Protein AF-X1DB42-F1 (afdb_monomer_lite)

pLDDT: mean 80.78, std 17.1, range [40.41, 98.06]

Organism: NCBI:txid412755

Structure (mmCIF, N/CA/C/O backbone):
data_AF-X1DB42-F1
#
_entry.id   AF-X1DB42-F1
#
loop_
_atom_site.group_PDB
_atom_site.id
_atom_site.type_symbol
_atom_site.label_atom_id
_atom_site.label_alt_id
_atom_site.label_comp_id
_atom_site.label_asym_id
_atom_site.label_entity_id
_atom_site.label_seq_id
_atom_site.pdbx_PDB_ins_code
_atom_site.Cartn_x
_atom_site.Cartn_y
_atom_site.Cartn_z
_atom_site.occupancy
_atom_site.B_iso_or_equiv
_atom_site.auth_seq_id
_atom_site.auth_comp_id
_atom_site.auth_asym_id
_atom_site.auth_atom_id
_atom_site.pdbx_PDB_model_num
ATOM 1 N N . GLY A 1 1 ? -17.847 -6.111 4.430 1.00 87.19 1 GLY A N 1
ATOM 2 C CA . GLY A 1 1 ? -17.467 -5.597 3.096 1.00 87.19 1 GLY A CA 1
ATOM 3 C C . GLY A 1 1 ? -15.994 -5.239 3.085 1.00 87.19 1 GLY A C 1
ATOM 4 O O . GLY A 1 1 ? -15.460 -4.962 4.152 1.00 87.19 1 GLY A O 1
ATOM 5 N N . THR A 1 2 ? -15.344 -5.245 1.923 1.00 93.69 2 THR A N 1
ATOM 6 C CA . THR A 1 2 ? -13.912 -4.911 1.782 1.00 93.69 2 THR A CA 1
ATOM 7 C C . THR A 1 2 ? -13.759 -3.586 1.046 1.00 93.69 2 THR A C 1
ATOM 9 O O . THR A 1 2 ? -14.439 -3.359 0.050 1.00 93.69 2 THR A O 1
ATOM 12 N N . LEU A 1 3 ? -12.869 -2.727 1.535 1.00 96.44 3 LEU A N 1
ATOM 13 C CA . LEU A 1 3 ? -12.441 -1.496 0.885 1.00 96.44 3 LEU A CA 1
ATOM 14 C C . LEU A 1 3 ? -10.980 -1.646 0.471 1.00 96.44 3 LEU A C 1
ATOM 16 O O . LEU A 1 3 ? -10.158 -2.149 1.238 1.00 96.44 3 LEU A O 1
ATOM 20 N N . VAL A 1 4 ? -10.668 -1.198 -0.742 1.00 97.00 4 VAL A N 1
ATOM 21 C CA . VAL A 1 4 ? -9.298 -1.113 -1.247 1.00 97.00 4 VAL A CA 1
ATOM 22 C C . VAL A 1 4 ? -9.082 0.293 -1.785 1.00 97.00 4 VAL A C 1
ATOM 24 O O . VAL A 1 4 ? -9.884 0.776 -2.580 1.00 97.00 4 VAL A O 1
ATOM 27 N N . SER A 1 5 ? -8.014 0.948 -1.341 1.00 96.62 5 SER A N 1
ATOM 28 C CA . SER A 1 5 ? -7.606 2.273 -1.805 1.00 96.62 5 SER A CA 1
ATOM 29 C C . SER A 1 5 ? -6.244 2.181 -2.475 1.00 96.62 5 SER A C 1
ATOM 31 O O . SER A 1 5 ? -5.319 1.613 -1.901 1.00 96.62 5 SER A O 1
ATOM 33 N N . PHE A 1 6 ? -6.119 2.745 -3.676 1.00 95.12 6 PHE A N 1
ATOM 34 C CA . PHE A 1 6 ? -4.831 2.954 -4.330 1.00 95.12 6 PHE A CA 1
ATOM 35 C C . PHE A 1 6 ? -4.409 4.415 -4.162 1.00 95.12 6 PHE A C 1
ATOM 37 O O . PHE A 1 6 ? -5.195 5.321 -4.431 1.00 95.12 6 PHE A O 1
ATOM 44 N N . SER A 1 7 ? -3.176 4.653 -3.724 1.00 93.56 7 SER A N 1
ATOM 45 C CA . SER A 1 7 ? -2.640 5.991 -3.468 1.00 93.56 7 SER A CA 1
ATOM 46 C C . SER A 1 7 ? -1.253 6.157 -4.097 1.00 93.56 7 SER A C 1
ATOM 48 O O . SER A 1 7 ? -0.366 5.367 -3.783 1.00 93.56 7 SER A O 1
ATOM 50 N N . PRO A 1 8 ? -1.023 7.173 -4.950 1.00 89.75 8 PRO A N 1
ATOM 51 C CA . PRO A 1 8 ? 0.297 7.451 -5.528 1.00 89.75 8 PRO A CA 1
ATOM 52 C C . PRO A 1 8 ? 1.274 8.136 -4.554 1.00 89.75 8 PRO A C 1
ATOM 54 O O . PRO A 1 8 ? 2.454 8.265 -4.865 1.00 89.75 8 PRO A O 1
ATOM 57 N N . ALA A 1 9 ? 0.805 8.610 -3.392 1.00 90.94 9 ALA A N 1
ATOM 58 C CA . ALA A 1 9 ? 1.643 9.269 -2.391 1.00 90.94 9 ALA A CA 1
ATOM 59 C C . ALA A 1 9 ? 1.447 8.686 -0.984 1.00 90.94 9 ALA A C 1
ATOM 61 O O . ALA A 1 9 ? 0.320 8.453 -0.540 1.00 90.94 9 ALA A O 1
ATOM 62 N N . ILE A 1 10 ? 2.547 8.538 -0.239 1.00 92.38 10 ILE A N 1
ATOM 63 C CA . ILE A 1 10 ? 2.541 7.968 1.118 1.00 92.38 10 ILE A CA 1
ATOM 64 C C . ILE A 1 10 ? 1.714 8.798 2.117 1.00 92.38 10 ILE A C 1
ATOM 66 O O . ILE A 1 10 ? 1.062 8.253 3.004 1.00 92.38 10 ILE A O 1
ATOM 70 N N . GLU A 1 11 ? 1.630 10.116 1.933 1.00 95.31 11 GLU A N 1
ATOM 71 C CA . GLU A 1 11 ? 0.779 10.966 2.775 1.00 95.31 11 GLU A CA 1
ATOM 72 C C . GLU A 1 11 ? -0.719 10.677 2.584 1.00 95.31 11 GLU A C 1
ATOM 74 O O . GLU A 1 11 ? -1.508 10.805 3.522 1.00 95.31 11 GLU A O 1
ATOM 79 N N . GLN A 1 12 ? -1.137 10.236 1.393 1.00 95.44 12 GLN A N 1
ATOM 80 C CA . GLN A 1 12 ? -2.522 9.817 1.152 1.00 95.44 12 GLN A CA 1
ATOM 81 C C . GLN A 1 12 ? -2.819 8.471 1.822 1.00 95.44 12 GLN A C 1
ATOM 83 O O . GLN A 1 12 ? -3.896 8.302 2.397 1.00 95.44 12 GLN A O 1
ATOM 88 N N . VAL A 1 13 ? -1.852 7.548 1.830 1.00 96.56 13 VAL A N 1
ATOM 89 C CA . VAL A 1 13 ? -1.934 6.284 2.584 1.00 96.56 13 VAL A CA 1
ATOM 90 C C . VAL A 1 13 ? -2.128 6.551 4.066 1.00 96.56 13 VAL A C 1
ATOM 92 O O . VAL A 1 13 ? -3.003 5.948 4.688 1.00 96.56 13 VAL A O 1
ATOM 95 N N . LYS A 1 14 ? -1.327 7.462 4.629 1.00 97.69 14 LYS A N 1
ATOM 96 C CA . LYS A 1 14 ? -1.399 7.835 6.042 1.00 97.69 14 LYS A CA 1
ATOM 97 C C . LYS A 1 14 ? -2.804 8.320 6.395 1.00 97.69 14 LYS A C 1
ATOM 99 O O . LYS A 1 14 ? -3.440 7.763 7.286 1.00 97.69 14 LYS A O 1
ATOM 104 N N . LYS A 1 15 ? -3.316 9.301 5.644 1.00 98.00 15 LYS A N 1
ATOM 105 C CA . LYS A 1 15 ? -4.672 9.843 5.835 1.00 98.00 15 LYS A CA 1
ATOM 106 C C . LYS A 1 15 ? -5.747 8.763 5.697 1.00 98.00 15 LYS A C 1
ATOM 108 O O . LYS A 1 15 ? -6.645 8.689 6.527 1.00 98.00 15 LYS A O 1
ATOM 113 N N . THR A 1 16 ? -5.628 7.901 4.688 1.00 97.75 16 THR A N 1
ATOM 114 C CA . THR A 1 16 ? -6.580 6.807 4.446 1.00 97.75 16 THR A CA 1
ATOM 115 C C . THR A 1 16 ? -6.579 5.798 5.594 1.00 97.75 16 THR A C 1
ATOM 117 O O . THR A 1 16 ? -7.639 5.429 6.085 1.00 97.75 16 THR A O 1
ATOM 120 N N . THR A 1 17 ? -5.401 5.379 6.057 1.00 97.88 17 THR A N 1
ATOM 121 C CA . THR A 1 17 ? -5.246 4.416 7.157 1.00 97.88 17 THR A CA 1
ATOM 122 C C . THR A 1 17 ? -5.895 4.925 8.441 1.00 97.88 17 THR A C 1
ATOM 124 O O . THR A 1 17 ? -6.686 4.199 9.039 1.00 97.88 17 THR A O 1
ATOM 127 N N . PHE A 1 18 ? -5.623 6.173 8.835 1.00 98.06 18 PHE A N 1
ATOM 128 C CA . PHE A 1 18 ? -6.223 6.750 10.043 1.00 98.06 18 PHE A CA 1
ATOM 129 C C . PHE A 1 18 ? -7.739 6.918 9.912 1.00 98.06 18 PHE A C 1
ATOM 131 O O . PHE A 1 18 ? -8.471 6.505 10.807 1.00 98.06 18 PHE A O 1
ATOM 138 N N . ALA A 1 19 ? -8.232 7.391 8.763 1.00 97.94 19 ALA A N 1
ATOM 139 C CA . ALA A 1 19 ? -9.671 7.488 8.529 1.00 97.94 19 ALA A CA 1
ATOM 140 C C . ALA A 1 19 ? -10.365 6.115 8.619 1.00 97.94 19 ALA A C 1
ATOM 142 O O . ALA A 1 19 ? -11.454 6.002 9.178 1.00 97.94 19 ALA A O 1
ATOM 143 N N . LEU A 1 20 ? -9.743 5.047 8.110 1.00 96.88 20 LEU A N 1
ATOM 144 C CA . LEU A 1 20 ? -10.277 3.685 8.216 1.00 96.88 20 LEU A CA 1
ATOM 145 C C . LEU A 1 20 ? -10.316 3.192 9.671 1.00 96.88 20 LEU A C 1
ATOM 147 O O . LEU A 1 20 ? -11.315 2.595 10.075 1.00 96.88 20 LEU A O 1
ATOM 151 N N . GLN A 1 21 ? -9.274 3.472 10.460 1.00 95.31 21 GLN A N 1
ATOM 152 C CA . GLN A 1 21 ? -9.230 3.140 11.889 1.00 95.31 21 GLN A CA 1
ATOM 153 C C . GLN A 1 21 ? -10.347 3.848 12.666 1.00 95.31 21 GLN A C 1
ATOM 155 O O . GLN A 1 21 ? -11.104 3.196 13.383 1.00 95.31 21 GLN A O 1
ATOM 160 N N . GLU A 1 22 ? -10.502 5.158 12.464 1.00 97.00 22 GLU A N 1
ATOM 161 C CA . GLU A 1 22 ? -11.542 5.976 13.106 1.00 97.00 22 GLU A CA 1
ATOM 162 C C . GLU A 1 22 ? -12.963 5.518 12.738 1.00 97.00 22 GLU A C 1
ATOM 164 O O . GLU A 1 22 ? -13.889 5.642 13.535 1.00 97.00 22 GLU A O 1
ATOM 169 N N . ASN A 1 23 ? -13.141 4.928 11.551 1.00 94.56 23 ASN A N 1
ATOM 170 C CA . ASN A 1 23 ? -14.429 4.442 11.051 1.00 94.56 23 ASN A CA 1
ATOM 171 C C . ASN A 1 23 ? -14.685 2.944 11.316 1.00 94.56 23 ASN A C 1
ATOM 173 O O . ASN A 1 23 ? -15.592 2.355 10.714 1.00 94.56 23 ASN A O 1
ATOM 177 N N . GLY A 1 24 ? -13.901 2.319 12.201 1.00 91.81 24 GLY A N 1
ATOM 178 C CA . GLY A 1 24 ? -14.128 0.946 12.662 1.00 91.81 24 GLY A CA 1
ATOM 179 C C . GLY A 1 24 ? -13.846 -0.129 11.609 1.00 91.81 24 GLY A C 1
ATOM 180 O O . GLY A 1 24 ? -14.485 -1.184 11.611 1.00 91.81 24 GLY A O 1
ATOM 181 N N . PHE A 1 25 ? -12.928 0.130 10.677 1.00 94.00 25 PHE A N 1
ATOM 182 C CA . PHE A 1 25 ? -12.411 -0.913 9.797 1.00 94.00 25 PHE A CA 1
ATOM 183 C C . PHE A 1 25 ? -11.343 -1.752 10.509 1.00 94.00 25 PHE A C 1
ATOM 185 O O . PHE A 1 25 ? -10.597 -1.270 11.358 1.00 94.00 25 PHE A O 1
ATOM 192 N N . TYR A 1 26 ? -11.248 -3.018 10.113 1.00 90.94 26 TYR A N 1
ATOM 193 C CA . TYR A 1 26 ? -10.307 -4.002 10.640 1.00 90.94 26 TYR A CA 1
ATOM 194 C C . TYR A 1 26 ? -9.413 -4.552 9.523 1.00 90.94 26 TYR A C 1
ATOM 196 O O . TYR A 1 26 ? -9.693 -4.349 8.339 1.00 90.94 26 TYR A O 1
ATOM 204 N N . GLU A 1 27 ? -8.341 -5.255 9.908 1.00 93.00 27 GLU A N 1
ATOM 205 C CA . GLU A 1 27 ? -7.352 -5.840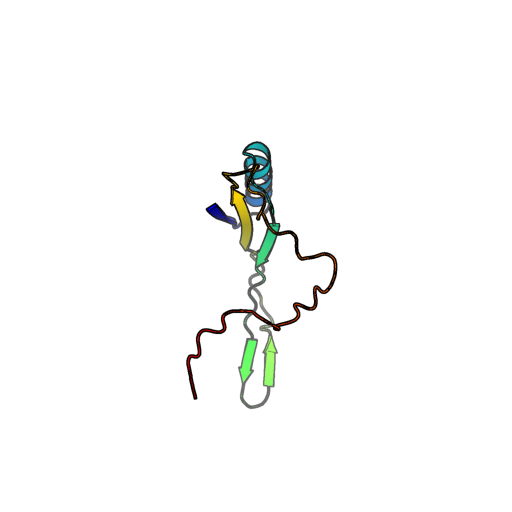 8.983 1.00 93.00 27 GLU A CA 1
ATOM 206 C C . GLU A 1 27 ? -6.782 -4.812 7.988 1.00 93.00 27 GLU A C 1
ATOM 208 O O . GLU A 1 27 ? -6.632 -5.091 6.797 1.00 93.00 27 GLU A O 1
ATOM 213 N N . ILE A 1 28 ? -6.485 -3.603 8.480 1.00 96.19 28 ILE A N 1
ATOM 214 C CA . ILE A 1 28 ? -5.962 -2.513 7.654 1.00 96.19 28 ILE A CA 1
ATOM 215 C C . ILE A 1 28 ? -4.497 -2.797 7.327 1.00 96.19 28 ILE A C 1
ATOM 217 O O . ILE A 1 28 ? -3.636 -2.718 8.199 1.00 96.19 28 ILE A O 1
ATOM 221 N N . ASN A 1 29 ? -4.218 -3.113 6.067 1.00 96.69 29 ASN A N 1
ATOM 222 C CA . ASN A 1 29 ? -2.880 -3.444 5.588 1.00 96.69 29 ASN A CA 1
ATOM 223 C C . ASN A 1 29 ? -2.555 -2.609 4.354 1.00 96.69 29 ASN A C 1
ATOM 225 O O . ASN A 1 29 ? -3.358 -2.551 3.424 1.00 96.69 29 ASN A O 1
ATOM 229 N N . THR A 1 30 ? -1.375 -1.988 4.329 1.00 96.44 30 THR A N 1
ATOM 230 C CA . THR A 1 30 ? -0.883 -1.272 3.148 1.00 96.44 30 THR A CA 1
ATOM 231 C C . THR A 1 30 ? 0.307 -1.994 2.545 1.00 96.44 30 THR A C 1
ATOM 233 O O . THR A 1 30 ? 1.240 -2.356 3.256 1.00 96.44 30 THR A O 1
ATOM 236 N N . TYR A 1 31 ? 0.290 -2.137 1.224 1.00 95.00 31 TYR A N 1
ATOM 237 C CA . TYR A 1 31 ? 1.385 -2.685 0.439 1.00 95.00 31 TYR A CA 1
ATOM 238 C C . TYR A 1 31 ? 1.907 -1.638 -0.537 1.00 95.00 31 TYR A C 1
ATOM 240 O O . TYR A 1 31 ? 1.130 -0.905 -1.148 1.00 95.00 31 TYR A O 1
ATOM 248 N N . GLU A 1 32 ? 3.222 -1.589 -0.700 1.00 92.12 32 GLU A N 1
ATOM 249 C CA . GLU A 1 32 ? 3.869 -0.813 -1.751 1.00 92.12 32 GLU A CA 1
ATOM 250 C C . GLU A 1 32 ? 4.010 -1.667 -3.016 1.00 92.12 32 GLU A C 1
ATOM 252 O O . GLU A 1 32 ? 4.464 -2.811 -2.964 1.00 92.12 32 GLU A O 1
ATOM 257 N N . LEU A 1 33 ? 3.625 -1.113 -4.165 1.00 86.94 33 LEU A N 1
ATOM 258 C CA . LEU A 1 33 ? 3.774 -1.766 -5.456 1.00 86.94 33 LEU A CA 1
ATOM 259 C C . LEU A 1 33 ? 5.066 -1.315 -6.130 1.00 86.94 33 LEU A C 1
ATOM 261 O O . LEU A 1 33 ? 5.183 -0.194 -6.627 1.00 86.94 33 LEU A O 1
ATOM 265 N N . ILE A 1 34 ? 6.012 -2.244 -6.214 1.00 85.50 34 ILE A N 1
ATOM 266 C CA . ILE A 1 34 ? 7.278 -2.066 -6.916 1.00 85.50 34 ILE A CA 1
ATOM 267 C C . ILE A 1 34 ? 7.141 -2.667 -8.318 1.00 85.50 34 ILE A C 1
ATOM 269 O O . ILE A 1 34 ? 7.242 -3.878 -8.514 1.00 85.50 34 ILE A O 1
ATOM 273 N N . LYS A 1 35 ? 6.912 -1.819 -9.326 1.00 85.19 35 LYS A N 1
ATOM 274 C CA . LYS A 1 35 ? 6.831 -2.267 -10.722 1.00 85.19 35 LYS A CA 1
ATOM 275 C C . LYS A 1 35 ? 8.215 -2.284 -11.360 1.00 85.19 35 LYS A C 1
ATOM 277 O O . LYS A 1 35 ? 8.774 -1.236 -11.673 1.00 85.19 35 LYS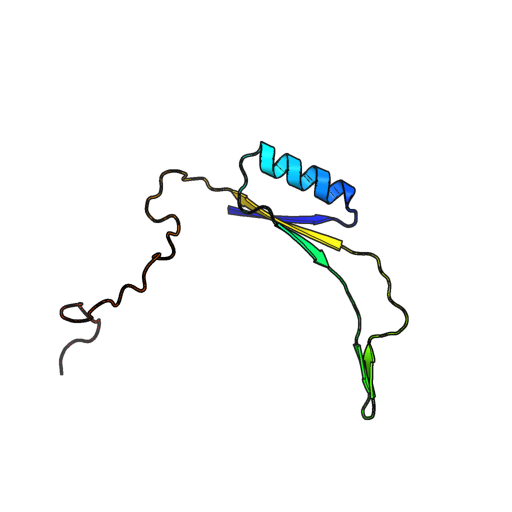 A O 1
ATOM 282 N N . ARG A 1 36 ? 8.734 -3.478 -11.646 1.00 87.88 36 ARG A N 1
ATOM 283 C CA . ARG A 1 36 ? 9.996 -3.666 -12.373 1.00 87.88 36 ARG A CA 1
ATOM 284 C C . ARG A 1 36 ? 9.776 -4.541 -13.598 1.00 87.88 36 ARG A C 1
ATOM 286 O O . ARG A 1 36 ? 9.259 -5.647 -13.476 1.00 87.88 36 ARG A O 1
ATOM 293 N N . ARG A 1 37 ? 10.165 -4.064 -14.782 1.00 89.38 37 ARG A N 1
ATOM 294 C CA . ARG A 1 37 ? 10.133 -4.904 -15.984 1.00 89.38 37 ARG A CA 1
ATOM 295 C C . ARG A 1 37 ? 11.333 -5.845 -15.977 1.00 89.38 37 ARG A C 1
ATOM 297 O O . ARG A 1 37 ? 12.440 -5.447 -15.615 1.00 89.38 37 ARG A O 1
ATOM 304 N N . ILE A 1 38 ? 11.109 -7.075 -16.418 1.00 93.12 38 ILE A N 1
ATOM 305 C CA . ILE A 1 38 ? 12.169 -8.029 -16.730 1.00 93.12 38 ILE A CA 1
ATOM 306 C C . ILE A 1 38 ? 12.423 -7.990 -18.239 1.00 93.12 38 ILE A C 1
ATOM 308 O O . ILE A 1 38 ? 11.490 -8.137 -19.028 1.00 93.12 38 ILE A O 1
ATOM 312 N N . GLN A 1 39 ? 13.674 -7.771 -18.643 1.00 93.75 39 GLN A N 1
ATOM 313 C CA . GLN A 1 39 ? 14.110 -7.990 -20.018 1.00 93.75 39 GLN A CA 1
ATOM 314 C C . GLN A 1 39 ? 14.350 -9.483 -20.208 1.00 93.75 39 GLN A C 1
ATOM 316 O O . GLN A 1 39 ? 15.230 -10.060 -19.571 1.00 93.75 39 GLN A O 1
ATOM 321 N N . VAL A 1 40 ? 13.574 -10.092 -21.098 1.00 95.25 40 VAL A N 1
ATOM 322 C CA . VAL A 1 40 ? 13.710 -11.501 -21.471 1.00 95.25 40 VAL A CA 1
ATOM 323 C C . VAL A 1 40 ? 14.268 -11.561 -22.889 1.00 95.25 40 VAL A C 1
ATOM 325 O O . VAL A 1 40 ? 13.644 -11.070 -23.828 1.00 95.25 40 VAL A O 1
ATOM 328 N N . LYS A 1 41 ? 15.462 -12.134 -23.046 1.00 94.00 41 LYS A N 1
ATOM 329 C CA . LYS A 1 41 ? 16.125 -12.388 -24.333 1.00 94.00 41 LYS A CA 1
ATOM 330 C C . LYS A 1 41 ? 16.556 -13.852 -24.374 1.00 94.00 41 LYS A C 1
ATOM 332 O O . LYS A 1 41 ? 16.839 -14.443 -23.336 1.00 94.00 41 LYS A O 1
ATOM 337 N N . LYS A 1 42 ? 16.687 -14.418 -25.579 1.00 93.69 42 LYS A N 1
ATOM 338 C CA . LYS A 1 42 ? 17.051 -15.834 -25.790 1.00 93.69 42 LYS A CA 1
ATOM 339 C C . LYS A 1 42 ? 18.305 -16.274 -25.012 1.00 93.69 42 LYS A C 1
ATOM 341 O O . LYS A 1 42 ? 18.361 -17.407 -24.556 1.00 93.69 42 LYS A O 1
ATOM 346 N N . ASN A 1 43 ? 19.262 -15.361 -24.821 1.00 93.94 43 ASN A N 1
ATOM 347 C CA . ASN A 1 43 ? 20.559 -15.649 -24.201 1.00 93.94 43 ASN A CA 1
ATOM 348 C C . ASN A 1 43 ? 20.782 -14.904 -22.869 1.00 93.94 43 ASN A C 1
ATOM 350 O O . ASN A 1 43 ? 21.866 -14.988 -22.304 1.00 93.94 43 ASN A O 1
ATOM 354 N N . ALA A 1 44 ? 19.806 -14.121 -22.392 1.00 87.12 44 ALA A N 1
ATOM 355 C CA . ALA A 1 44 ? 19.934 -13.342 -21.160 1.00 87.12 44 ALA A CA 1
ATOM 356 C C . ALA A 1 44 ? 18.559 -12.922 -20.632 1.00 87.12 44 ALA A C 1
ATOM 358 O O . ALA A 1 44 ? 17.763 -12.335 -21.363 1.00 87.12 44 ALA A O 1
ATOM 359 N N . THR A 1 45 ? 18.307 -13.158 -19.346 1.00 94.31 45 THR A N 1
ATOM 360 C CA . THR A 1 45 ? 17.108 -12.667 -18.657 1.00 94.31 45 THR A CA 1
ATOM 361 C C . THR A 1 45 ? 17.532 -11.900 -17.416 1.00 94.31 45 THR A C 1
ATOM 363 O O . THR A 1 45 ? 18.163 -12.465 -16.529 1.00 94.31 45 THR A O 1
ATOM 366 N N . HIS A 1 46 ? 17.221 -10.606 -17.363 1.00 92.94 46 HIS A N 1
ATOM 367 C CA . HIS A 1 46 ? 17.577 -9.749 -16.233 1.00 92.94 46 HIS A CA 1
ATOM 368 C C . HIS A 1 46 ? 16.562 -8.612 -16.054 1.00 92.94 46 HIS A C 1
ATOM 370 O O . HIS A 1 46 ? 15.856 -8.250 -16.996 1.00 92.94 46 HIS A O 1
ATOM 376 N N . PRO A 1 47 ? 16.468 -7.999 -14.866 1.00 92.19 47 PRO A N 1
ATOM 377 C CA . PRO A 1 47 ? 15.618 -6.831 -14.673 1.00 92.19 47 PRO A CA 1
ATOM 378 C C . PRO A 1 47 ? 16.094 -5.621 -15.487 1.00 92.19 47 PRO A C 1
ATOM 380 O O . PRO A 1 47 ? 17.296 -5.443 -15.691 1.00 92.19 47 PRO A O 1
ATOM 383 N N . GLU A 1 48 ? 15.178 -4.747 -15.909 1.00 90.06 48 GLU A N 1
ATOM 384 C CA . GLU A 1 48 ? 15.557 -3.462 -16.503 1.00 90.06 48 GLU A CA 1
ATOM 385 C C . GLU A 1 48 ? 16.447 -2.658 -15.541 1.00 90.06 48 GLU A C 1
ATOM 387 O O . GLU A 1 48 ? 16.217 -2.623 -14.326 1.00 90.06 48 GLU A O 1
ATOM 392 N N . VAL A 1 49 ? 17.485 -2.031 -16.109 1.00 85.56 49 VAL A N 1
ATOM 393 C CA . VAL A 1 49 ? 18.461 -1.216 -15.368 1.00 85.56 49 VAL A CA 1
ATOM 394 C C . VAL A 1 49 ? 17.821 0.089 -14.906 1.00 85.56 49 VAL A C 1
ATOM 396 O O . VAL A 1 49 ? 17.992 0.498 -13.762 1.00 85.56 49 VAL A O 1
ATOM 399 N N . ARG A 1 50 ? 17.047 0.733 -15.787 1.00 83.81 50 ARG A N 1
ATOM 400 C CA . ARG A 1 50 ? 16.324 1.961 -15.469 1.00 83.81 50 ARG A CA 1
ATOM 401 C C . ARG A 1 50 ? 14.921 1.614 -14.989 1.00 83.81 50 ARG A C 1
ATOM 403 O O . ARG A 1 50 ? 14.130 1.043 -15.731 1.00 83.81 50 ARG A O 1
ATOM 410 N N . MET A 1 51 ? 14.622 1.993 -13.756 1.00 80.06 51 MET A N 1
ATOM 411 C CA . MET A 1 51 ? 13.306 1.859 -13.147 1.00 80.06 51 MET A CA 1
ATOM 412 C C . MET A 1 51 ? 12.667 3.240 -13.001 1.00 80.06 51 MET A C 1
ATOM 414 O O . MET A 1 51 ? 13.349 4.204 -12.660 1.00 80.06 51 MET A O 1
ATOM 418 N N . ILE A 1 52 ? 11.354 3.333 -13.215 1.00 72.25 52 ILE A N 1
ATOM 419 C CA . ILE A 1 52 ? 10.569 4.457 -12.695 1.00 72.25 52 ILE A CA 1
ATOM 420 C C . ILE A 1 52 ? 10.149 4.047 -11.287 1.00 72.25 52 ILE A C 1
ATOM 422 O O . ILE A 1 52 ? 9.208 3.278 -11.122 1.00 72.25 52 ILE A O 1
ATOM 426 N N . GLY A 1 53 ? 10.890 4.513 -10.283 1.00 66.88 53 GLY A N 1
ATOM 427 C CA . GLY A 1 53 ? 10.660 4.195 -8.869 1.00 66.88 53 GLY A CA 1
ATOM 428 C C . GLY A 1 53 ? 9.449 4.900 -8.254 1.00 66.88 53 GLY A C 1
ATOM 429 O O . GLY A 1 53 ? 9.417 5.080 -7.045 1.00 66.88 53 GLY A O 1
ATOM 430 N N . HIS A 1 54 ? 8.485 5.353 -9.062 1.00 66.00 54 HIS A N 1
ATOM 431 C CA . HIS A 1 54 ? 7.241 5.891 -8.526 1.00 66.00 54 HIS A CA 1
ATOM 432 C C . HIS A 1 54 ? 6.403 4.721 -8.012 1.00 66.00 54 HIS A C 1
ATOM 434 O O . HIS A 1 54 ? 5.934 3.890 -8.795 1.00 66.00 54 HIS A O 1
ATOM 440 N N . THR A 1 55 ? 6.276 4.631 -6.696 1.00 70.12 55 THR A N 1
ATOM 441 C CA . THR A 1 55 ? 5.540 3.575 -6.018 1.00 70.12 55 THR A CA 1
ATOM 442 C C . THR A 1 55 ? 4.088 3.980 -5.819 1.00 70.12 55 THR A C 1
ATOM 444 O O . THR A 1 55 ? 3.768 5.077 -5.372 1.00 70.12 55 THR A O 1
ATOM 447 N N . GLY A 1 56 ? 3.190 3.077 -6.201 1.00 87.75 56 GLY A N 1
ATOM 448 C CA . GLY A 1 56 ? 1.787 3.160 -5.828 1.00 87.75 56 GLY A CA 1
ATOM 449 C C . GLY A 1 56 ? 1.551 2.304 -4.595 1.00 87.75 56 GLY A C 1
ATOM 450 O O . GLY A 1 56 ? 2.105 1.212 -4.486 1.00 87.75 56 GLY A O 1
ATOM 451 N N . TYR A 1 57 ? 0.726 2.774 -3.676 1.00 93.81 57 TYR A N 1
ATOM 452 C CA . TYR A 1 57 ? 0.382 2.057 -2.458 1.00 93.81 57 TYR A CA 1
ATOM 453 C C . TYR A 1 57 ? -1.039 1.522 -2.553 1.00 93.81 57 TYR A C 1
ATOM 455 O O . TYR A 1 57 ? -1.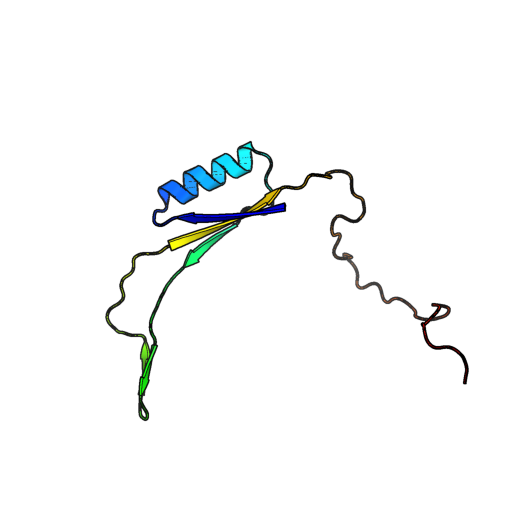924 2.209 -3.057 1.00 93.81 57 TYR A O 1
ATOM 463 N N . MET A 1 58 ? -1.270 0.315 -2.051 1.00 96.19 58 MET A N 1
ATOM 464 C CA . MET A 1 58 ? -2.600 -0.273 -1.934 1.00 96.19 58 MET A CA 1
ATOM 465 C C . MET A 1 58 ? -2.917 -0.544 -0.472 1.00 96.19 58 MET A C 1
ATOM 467 O O . MET A 1 58 ? -2.259 -1.371 0.154 1.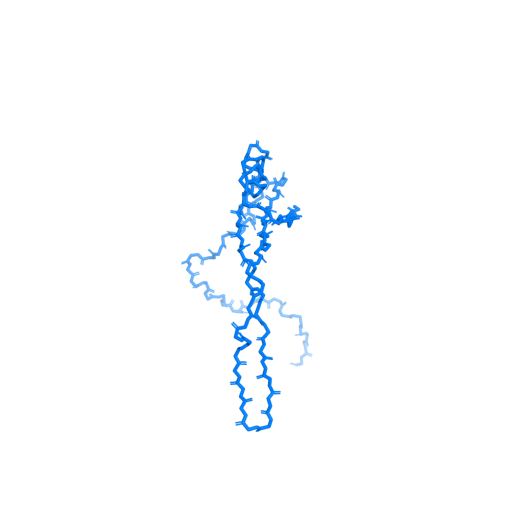00 96.19 58 MET A O 1
ATOM 471 N N . THR A 1 59 ? -3.938 0.122 0.057 1.00 97.75 59 THR A N 1
ATOM 472 C CA . THR A 1 59 ? -4.448 -0.086 1.413 1.00 97.75 59 THR A CA 1
ATOM 473 C C . THR A 1 59 ? -5.729 -0.905 1.353 1.00 97.75 59 THR A C 1
ATOM 475 O O . THR A 1 59 ? -6.715 -0.480 0.753 1.00 97.75 59 THR A O 1
ATOM 478 N N . PHE A 1 60 ? -5.721 -2.072 1.984 1.00 97.75 60 PHE A N 1
ATOM 479 C CA . PHE A 1 60 ? -6.857 -2.977 2.120 1.00 97.75 60 PHE A CA 1
ATOM 480 C C . PHE A 1 60 ? -7.436 -2.856 3.520 1.00 97.75 60 PHE A C 1
ATOM 482 O O . PHE A 1 60 ? -6.681 -2.745 4.481 1.00 97.75 60 PHE A O 1
ATOM 489 N N . ALA A 1 61 ? -8.759 -2.908 3.640 1.00 97.38 61 ALA A N 1
ATOM 490 C CA . ALA A 1 61 ? -9.444 -2.889 4.923 1.00 97.38 61 ALA A CA 1
ATOM 491 C C . ALA A 1 61 ? -10.808 -3.578 4.844 1.00 97.38 61 ALA A C 1
ATOM 493 O O . ALA A 1 61 ? -11.456 -3.599 3.795 1.00 97.38 61 ALA A O 1
ATOM 494 N N . ARG A 1 62 ? -11.285 -4.118 5.966 1.00 94.12 62 ARG A N 1
ATOM 495 C CA . ARG A 1 62 ? -12.577 -4.810 6.050 1.00 94.12 62 ARG A CA 1
ATOM 496 C C . ARG A 1 62 ? -13.508 -4.115 7.035 1.00 94.12 62 ARG A C 1
ATOM 498 O O . ARG A 1 62 ? -13.152 -3.890 8.187 1.00 94.12 62 ARG A O 1
ATOM 505 N N . LYS A 1 63 ? -14.730 -3.813 6.591 1.00 90.19 63 LYS A N 1
ATOM 506 C CA . LYS A 1 63 ? -15.824 -3.353 7.453 1.00 90.19 63 LYS A CA 1
ATOM 507 C C . LYS A 1 63 ? -16.668 -4.543 7.877 1.00 90.19 63 LYS A C 1
ATOM 509 O O . LYS A 1 63 ? -17.212 -5.260 7.027 1.00 90.19 63 LYS A O 1
ATOM 514 N N . ILE A 1 64 ? -16.750 -4.752 9.184 1.00 81.81 64 ILE A N 1
ATOM 515 C CA . ILE A 1 6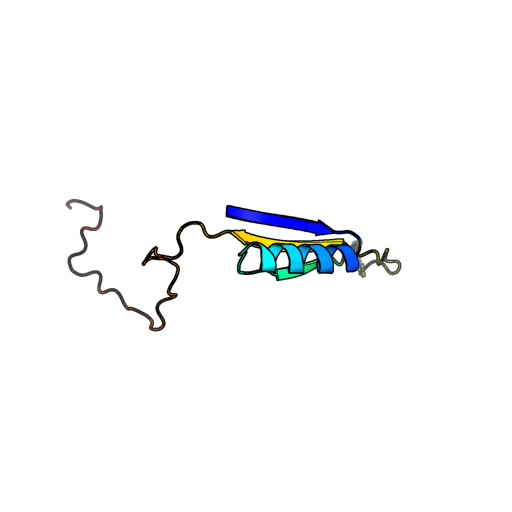4 ? -17.473 -5.864 9.795 1.00 81.81 64 ILE A CA 1
ATOM 516 C C . ILE A 1 64 ? -18.782 -5.307 10.348 1.00 81.81 64 ILE A C 1
ATOM 518 O O . ILE A 1 64 ? -18.762 -4.467 11.240 1.00 81.81 64 ILE A O 1
ATOM 522 N N . ASN A 1 65 ? -19.910 -5.764 9.805 1.00 68.75 65 ASN A N 1
ATOM 523 C CA . ASN A 1 65 ? -21.234 -5.307 10.241 1.00 68.75 65 ASN A CA 1
ATOM 524 C C . ASN A 1 65 ? -21.777 -6.128 11.419 1.00 68.75 65 ASN A C 1
ATOM 526 O O . ASN A 1 65 ? -22.625 -5.638 12.155 1.00 68.75 65 ASN A O 1
ATOM 530 N N . ASP A 1 66 ? -21.281 -7.353 11.615 1.00 68.19 66 ASP A N 1
ATOM 531 C CA . ASP A 1 66 ? -21.744 -8.247 12.673 1.00 68.19 66 ASP A CA 1
ATOM 532 C C . ASP A 1 66 ? -20.601 -8.603 13.628 1.00 68.19 66 ASP A C 1
ATOM 534 O O . ASP A 1 66 ? -19.815 -9.529 13.414 1.00 68.19 66 ASP A O 1
ATOM 538 N N . VAL A 1 67 ? -20.480 -7.806 14.688 1.00 62.25 67 VAL A N 1
ATOM 539 C CA . VAL A 1 67 ? -19.458 -7.986 15.727 1.00 62.25 67 VAL A CA 1
ATOM 540 C C . VAL A 1 67 ? -19.756 -9.227 16.588 1.00 62.25 67 VAL A C 1
ATOM 542 O O . VAL A 1 67 ? -18.839 -9.754 17.218 1.00 62.25 67 VAL A O 1
ATOM 545 N N . ARG A 1 68 ? -21.009 -9.716 16.590 1.00 59.91 68 ARG A N 1
ATOM 546 C CA . ARG A 1 68 ? -21.508 -10.797 17.457 1.00 59.91 68 ARG A CA 1
ATOM 547 C C . ARG A 1 68 ? -21.576 -12.166 16.778 1.00 59.91 68 ARG A C 1
ATOM 549 O O . ARG A 1 68 ? -21.875 -13.136 17.467 1.00 59.91 68 ARG A O 1
ATOM 556 N N . ASN A 1 69 ? -21.300 -12.267 15.478 1.00 59.50 69 ASN A N 1
ATOM 557 C CA . ASN A 1 69 ? -21.357 -13.543 14.767 1.00 59.50 69 ASN A CA 1
ATOM 558 C C . ASN A 1 69 ? -20.382 -14.572 15.397 1.00 59.50 69 ASN A C 1
ATOM 560 O O . ASN A 1 69 ? -19.170 -14.342 15.382 1.00 59.50 69 ASN A O 1
ATOM 564 N N . PRO A 1 70 ? -20.861 -15.707 15.940 1.00 57.56 70 PRO A N 1
ATOM 565 C CA . PRO A 1 70 ? -20.008 -16.709 16.583 1.00 57.56 70 PRO A CA 1
ATOM 566 C C . PRO A 1 70 ? -19.124 -17.498 15.596 1.00 57.56 70 PRO A C 1
ATOM 568 O O . PRO A 1 70 ? -18.162 -18.134 16.021 1.00 57.56 70 PRO A O 1
ATOM 571 N N . HIS A 1 71 ? -19.382 -17.420 14.285 1.00 57.97 71 HIS A N 1
ATOM 572 C CA . HIS A 1 71 ? -18.619 -18.104 13.227 1.00 57.97 71 HIS A CA 1
ATOM 573 C C . HIS A 1 71 ? -17.486 -17.251 12.623 1.00 57.97 71 HIS A C 1
ATOM 575 O O . HIS A 1 71 ? -16.981 -17.550 11.543 1.00 57.97 71 HIS A O 1
ATOM 581 N N . ARG A 1 72 ? -17.087 -16.173 13.310 1.00 55.69 72 ARG A N 1
ATOM 582 C CA . ARG A 1 72 ? -16.171 -15.104 12.860 1.00 55.69 72 ARG A CA 1
ATOM 583 C C . ARG A 1 72 ? -14.689 -15.513 12.763 1.00 55.69 72 ARG A C 1
ATOM 585 O O . ARG A 1 72 ? -13.820 -14.764 13.173 1.00 55.69 72 ARG A O 1
ATOM 592 N N . GLU A 1 73 ? -14.397 -16.687 12.217 1.00 55.25 73 GLU A N 1
ATOM 593 C CA . GLU A 1 73 ? -13.040 -17.226 12.045 1.00 55.25 73 GLU A CA 1
ATOM 594 C C . GLU A 1 73 ? -12.261 -17.387 13.366 1.00 55.25 73 GLU A C 1
ATOM 596 O O . GLU A 1 73 ? -11.299 -16.681 13.665 1.00 55.25 73 GLU A O 1
ATOM 601 N N . LYS A 1 74 ? -12.589 -18.429 14.137 1.00 52.00 74 LYS A N 1
ATOM 602 C CA . LYS A 1 74 ? -11.519 -19.155 14.830 1.00 52.00 74 LYS A CA 1
ATOM 603 C C . LYS A 1 74 ? -10.932 -20.108 13.795 1.00 52.00 74 LYS A C 1
ATOM 605 O O . LYS A 1 74 ? -11.565 -21.115 13.496 1.00 52.00 74 LYS A O 1
ATOM 610 N N . LYS A 1 75 ? -9.720 -19.856 13.280 1.00 50.38 75 LYS A N 1
ATOM 611 C CA . LYS A 1 75 ? -8.887 -21.006 12.888 1.00 50.38 75 LYS A CA 1
ATOM 612 C C . LYS A 1 75 ? -8.876 -21.918 14.118 1.00 50.38 75 LYS A C 1
ATOM 614 O O . LYS A 1 75 ? -8.529 -21.406 15.192 1.00 50.38 75 LYS A O 1
ATOM 619 N N . PRO A 1 76 ? -9.334 -23.178 14.025 1.00 53.12 76 PRO A N 1
ATOM 620 C CA . PRO A 1 76 ? -9.312 -24.050 15.183 1.00 53.12 76 PRO A CA 1
ATOM 621 C C . PRO A 1 76 ? -7.861 -24.074 15.661 1.00 53.12 76 PRO A C 1
ATOM 623 O O . PRO A 1 76 ? -6.936 -24.314 14.886 1.00 53.12 76 PRO A O 1
ATOM 626 N N . LYS A 1 77 ? -7.636 -23.678 16.920 1.00 59.59 77 LYS A N 1
ATOM 627 C CA . LYS A 1 77 ? -6.280 -23.601 17.491 1.00 59.59 77 LYS A CA 1
ATOM 628 C C . LYS A 1 77 ? -5.627 -24.982 17.590 1.00 59.59 77 LYS A C 1
ATOM 630 O O . LYS A 1 77 ? -4.441 -25.075 17.880 1.00 59.59 77 LYS A O 1
ATOM 635 N N . GLN A 1 78 ? -6.400 -26.033 17.357 1.00 54.31 78 GLN A N 1
ATOM 636 C CA . GLN A 1 78 ? -5.993 -27.417 17.420 1.00 54.31 78 GLN A CA 1
ATOM 637 C C . GLN A 1 78 ? -6.426 -28.089 16.121 1.00 54.31 78 GLN A C 1
ATOM 639 O O . GLN A 1 78 ? -7.501 -27.782 15.607 1.00 54.31 78 GLN A O 1
ATOM 644 N N . ASN A 1 79 ? -5.595 -28.980 15.581 1.00 56.34 79 ASN A N 1
ATOM 645 C CA . ASN A 1 79 ? -6.015 -29.844 14.483 1.00 56.34 79 ASN A CA 1
ATOM 646 C C . ASN A 1 79 ? -7.164 -30.719 15.001 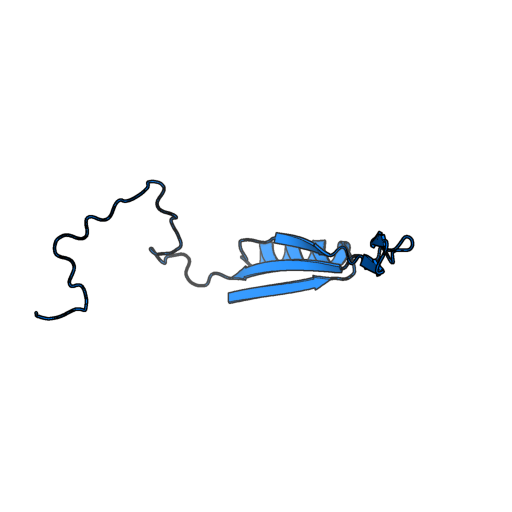1.00 56.34 79 ASN A C 1
ATOM 648 O O . ASN A 1 79 ? -6.925 -31.699 15.704 1.00 56.34 79 ASN A O 1
ATOM 652 N N . GLU A 1 80 ? -8.404 -30.338 14.707 1.00 60.06 80 GLU A N 1
ATOM 653 C CA . GLU A 1 80 ? -9.555 -31.210 14.902 1.00 60.06 80 GLU A CA 1
ATOM 654 C C . GLU A 1 80 ? -9.500 -32.282 13.817 1.00 60.06 80 GLU A C 1
ATOM 656 O O . GLU A 1 80 ? -9.772 -32.026 12.644 1.00 60.06 80 GLU A O 1
ATOM 661 N N . PHE A 1 81 ? -9.104 -33.490 14.210 1.00 66.62 81 PHE A N 1
ATOM 662 C CA . PHE A 1 81 ? -9.373 -34.669 13.405 1.00 66.62 81 PHE A CA 1
ATOM 663 C C . PHE A 1 81 ? -10.855 -34.977 13.555 1.00 66.62 81 PHE A C 1
ATOM 665 O O . PHE A 1 81 ? -11.315 -35.418 14.605 1.00 66.62 81 PHE A O 1
ATOM 672 N N . VAL A 1 82 ? -11.609 -34.674 12.508 1.00 63.88 82 VAL A N 1
ATOM 673 C CA . VAL A 1 82 ? -13.019 -35.025 12.440 1.00 63.88 82 VAL A CA 1
ATOM 674 C C . VAL A 1 82 ? -13.103 -36.498 12.047 1.00 63.88 82 VAL A C 1
ATOM 676 O O . VAL A 1 82 ? -12.798 -36.862 10.913 1.00 63.88 82 VAL A O 1
ATOM 679 N N . GLU A 1 83 ? -13.486 -37.350 12.995 1.00 65.31 83 GLU A N 1
ATOM 680 C CA . GLU A 1 83 ? -13.861 -38.738 12.719 1.00 65.31 83 GLU A CA 1
ATOM 681 C C . GLU A 1 83 ? -15.088 -38.736 11.792 1.00 65.31 83 GLU A C 1
ATOM 683 O O . GLU A 1 83 ? -16.142 -38.200 12.131 1.00 65.31 83 GLU A O 1
ATOM 688 N N . LEU A 1 84 ? -14.952 -39.320 10.600 1.00 65.00 84 LEU A N 1
ATOM 689 C CA . LEU A 1 84 ? -15.999 -39.350 9.565 1.00 65.00 84 LEU A CA 1
ATOM 690 C C . LEU A 1 84 ? -17.120 -40.366 9.859 1.00 65.00 84 LEU A C 1
ATOM 692 O O . LEU A 1 84 ? -18.055 -40.509 9.069 1.00 65.00 84 LEU A O 1
ATOM 696 N N . ASN A 1 85 ? -17.039 -41.082 10.981 1.00 56.59 85 ASN A N 1
ATOM 697 C CA . ASN A 1 85 ? -17.980 -42.135 11.338 1.00 56.59 85 ASN A CA 1
ATOM 698 C C . ASN A 1 85 ? -19.371 -41.554 11.633 1.00 56.59 85 ASN A C 1
ATOM 700 O O . ASN A 1 85 ? -19.553 -40.764 12.556 1.00 56.59 85 ASN A O 1
ATOM 704 N N . GLY A 1 86 ? -20.363 -41.962 10.837 1.00 60.53 86 GLY A N 1
ATOM 705 C CA . GLY A 1 86 ? -21.764 -41.562 11.004 1.00 60.53 86 GLY A CA 1
ATOM 706 C C . GLY A 1 86 ? -22.139 -40.212 10.386 1.00 60.53 86 GLY A C 1
ATOM 707 O O . GLY A 1 86 ? -23.274 -39.767 10.556 1.00 60.53 86 GLY A O 1
ATOM 708 N N . MET A 1 87 ? -21.239 -39.559 9.645 1.00 64.12 87 MET A N 1
ATOM 709 C CA . MET A 1 87 ? -21.644 -38.414 8.830 1.00 64.12 87 MET A CA 1
ATOM 710 C C . MET A 1 87 ? -22.523 -38.890 7.669 1.00 64.12 87 MET A C 1
ATOM 712 O O . MET A 1 87 ? -22.175 -39.882 7.024 1.00 64.12 87 MET A O 1
ATOM 716 N N . PRO A 1 88 ? -23.630 -38.191 7.352 1.00 60.97 88 PRO A N 1
ATOM 717 C CA . PRO A 1 88 ? -24.429 -38.493 6.177 1.00 60.97 88 PRO A CA 1
ATOM 718 C C . PRO A 1 88 ? -23.644 -38.022 4.951 1.00 60.97 88 PRO A C 1
ATOM 720 O O . PRO A 1 88 ? -23.867 -36.934 4.415 1.00 60.97 88 PRO A O 1
ATOM 723 N N . LEU A 1 89 ? -22.655 -38.815 4.537 1.00 59.16 89 LEU A N 1
ATOM 724 C CA . LEU A 1 89 ? -22.008 -38.629 3.254 1.00 59.16 89 LEU A CA 1
ATOM 725 C C . LEU A 1 89 ? -23.103 -38.744 2.200 1.00 59.16 89 LEU A C 1
ATOM 727 O O . LEU A 1 89 ? -23.886 -39.693 2.172 1.00 59.16 89 LEU A O 1
ATOM 731 N N . ARG A 1 90 ? -23.187 -37.720 1.355 1.00 57.59 90 ARG A N 1
ATOM 732 C CA . ARG A 1 90 ? -24.102 -37.673 0.222 1.00 57.59 90 ARG A CA 1
ATOM 733 C C . ARG A 1 90 ? -23.602 -38.683 -0.818 1.00 57.59 90 ARG A C 1
ATOM 735 O O . ARG A 1 90 ? -22.893 -38.326 -1.748 1.00 57.59 90 ARG A O 1
ATOM 742 N N . GLY A 1 91 ? -23.924 -39.946 -0.591 1.00 52.09 91 GLY A N 1
ATOM 743 C CA . GLY A 1 91 ? -23.558 -41.095 -1.405 1.00 52.09 91 GLY A CA 1
ATOM 744 C C . GLY A 1 91 ? -24.388 -42.271 -0.925 1.00 52.09 91 GLY A C 1
ATOM 745 O O . GLY A 1 91 ? -23.947 -43.024 -0.066 1.00 52.09 91 GLY A O 1
ATOM 746 N N . GLY A 1 92 ? -25.630 -42.326 -1.405 1.00 47.78 92 GLY A N 1
ATOM 747 C CA . GLY A 1 92 ? -26.525 -43.445 -1.156 1.00 47.78 92 GLY A CA 1
ATOM 748 C C . GLY A 1 92 ? -25.984 -44.736 -1.763 1.00 47.78 92 GLY A C 1
ATOM 749 O O . GLY A 1 92 ? -25.350 -44.709 -2.816 1.00 47.78 92 GLY A O 1
ATOM 750 N N . ASP A 1 93 ? -26.261 -45.816 -1.043 1.00 48.06 93 ASP A N 1
ATOM 751 C CA . ASP A 1 93 ? -26.600 -47.155 -1.514 1.00 48.06 93 ASP A CA 1
ATOM 752 C C . ASP A 1 93 ? -25.825 -47.699 -2.727 1.00 48.06 93 ASP A C 1
ATOM 754 O O . ASP A 1 93 ? -26.208 -47.481 -3.879 1.00 48.06 93 ASP A O 1
ATOM 758 N N . VAL A 1 94 ? -24.811 -48.524 -2.432 1.00 40.41 94 VAL A N 1
ATOM 759 C CA . VAL A 1 94 ? -24.550 -49.791 -3.141 1.00 40.41 94 VAL A CA 1
ATOM 760 C C . VAL A 1 94 ? -24.204 -50.860 -2.112 1.00 40.41 94 VAL A C 1
ATOM 762 O O . VAL A 1 94 ? -23.343 -50.570 -1.250 1.00 40.41 94 VAL A O 1
#

Foldseek 3Di:
DKDKDKAQDVVVVVVVQVVCVVVPWPPWDKDKDQDWDWDDDPVDIGIDPDGPRRIMMMIMTDDDPCPPPPVPDDPPPDPPPDDCPPDPDPDDDD

InterPro domains:
  IPR014816 tRNA (1-methyladenosine) methyltransferase catalytic subunit Gcd14 [PS51620] (1-64)
  IPR014816 tRNA (1-methyladenosine) methyltransferase catalytic subunit Gcd14 [PTHR12133] (1-45)
  IPR029063 S-adenosyl-L-methionine-dependent methyltransferase superfamily [G3DSA:3.40.50.150] (1-69)
  IPR029063 S-adenosyl-L-methionine-dependent methyltransferase superfamily [SSF53335] (1-64)
  IPR049470 tRNA (adenine(58)-N(1))-methyltransferase catalytic subunit TRM61, C-terminal [PF08704] (1-44)

Radius of gyration: 23.24 Å; chains: 1; bounding box: 47×61×43 Å

Secondary structure (DSSP, 8-state):
-EEEEEESSHHHHHHHHHHHHHTTEEEEEEEEE---PEEEETTEEEE-SS-----EEEEEEEE-S-TT-TTS----SS------TT---S----

Sequence (94 aa):
GTLVSFSPAIEQVKKTTFALQENGFYEINTYELIKRRIQVKKNATHPEVRMIGHTGYMTFARKINDVRNPHREKKPKQNEFVELNGMPLRGGDV